Protein AF-A0A8T1ACA7-F1 (afdb_monomer)

Structure (mmCIF, N/CA/C/O backbone):
data_AF-A0A8T1ACA7-F1
#
_entry.id   AF-A0A8T1ACA7-F1
#
loop_
_atom_site.group_PDB
_atom_site.id
_atom_site.type_symbol
_atom_site.label_atom_id
_atom_site.label_alt_id
_atom_site.label_comp_id
_atom_site.label_asym_id
_atom_site.label_entity_id
_atom_site.label_seq_id
_atom_site.pdbx_PDB_ins_code
_atom_site.Cartn_x
_atom_site.Cartn_y
_atom_site.Cartn_z
_atom_site.occupancy
_atom_site.B_iso_or_equiv
_atom_site.auth_seq_id
_atom_site.auth_comp_id
_atom_site.auth_asym_id
_atom_site.auth_atom_id
_atom_site.pdbx_PDB_model_num
ATOM 1 N N . MET A 1 1 ? -5.807 -23.896 15.243 1.00 45.31 1 MET A N 1
ATOM 2 C CA . MET A 1 1 ? -4.951 -22.813 14.718 1.00 45.31 1 MET A CA 1
ATOM 3 C C . MET A 1 1 ? -5.119 -21.635 15.664 1.00 45.31 1 MET A C 1
ATOM 5 O O . MET A 1 1 ? -6.242 -21.187 15.826 1.00 45.31 1 MET A O 1
ATOM 9 N N . ILE A 1 2 ? -4.077 -21.247 16.403 1.00 46.69 2 ILE A N 1
ATOM 10 C CA . ILE A 1 2 ? -4.166 -20.126 17.352 1.00 46.69 2 ILE A CA 1
ATOM 11 C C . ILE A 1 2 ? -4.049 -18.848 16.526 1.00 46.69 2 ILE A C 1
ATOM 13 O O . ILE A 1 2 ? -3.007 -18.618 15.915 1.00 46.69 2 ILE A O 1
ATOM 17 N N . GLU A 1 3 ? -5.115 -18.053 16.461 1.00 53.78 3 GLU A N 1
ATOM 18 C CA . GLU A 1 3 ? -5.045 -16.727 15.852 1.00 53.78 3 GLU A CA 1
ATOM 19 C C . GLU A 1 3 ? -4.154 -15.846 16.731 1.00 53.78 3 GLU A C 1
ATOM 21 O O . GLU A 1 3 ? -4.506 -15.520 17.864 1.00 53.78 3 GLU A O 1
ATOM 26 N N . ARG A 1 4 ? -2.960 -15.507 16.238 1.00 57.62 4 ARG A N 1
ATOM 27 C CA . ARG A 1 4 ? -2.104 -14.517 16.889 1.00 57.62 4 ARG A CA 1
ATOM 28 C C . ARG A 1 4 ? -2.680 -13.141 16.574 1.00 57.62 4 ARG A C 1
ATOM 30 O O . ARG A 1 4 ? -2.789 -12.770 15.411 1.00 57.62 4 ARG A O 1
ATOM 37 N N . ASN A 1 5 ? -3.098 -12.419 17.610 1.00 66.69 5 ASN A N 1
ATOM 38 C CA . ASN A 1 5 ? -3.483 -11.020 17.486 1.00 66.69 5 ASN A CA 1
ATOM 39 C C . ASN A 1 5 ? -2.199 -10.183 17.498 1.00 66.69 5 ASN A C 1
ATOM 41 O O . ASN A 1 5 ? -1.594 -9.996 18.552 1.00 66.69 5 ASN A O 1
ATOM 45 N N . GLU A 1 6 ? -1.762 -9.743 16.320 1.00 78.31 6 GLU A N 1
ATOM 46 C CA . GLU A 1 6 ? -0.536 -8.951 16.149 1.00 78.31 6 GLU A CA 1
ATOM 47 C C . GLU A 1 6 ? -0.809 -7.438 16.154 1.00 78.31 6 GLU A C 1
ATOM 49 O O . GLU A 1 6 ? 0.085 -6.635 15.888 1.00 78.31 6 GLU A O 1
ATOM 54 N N . GLY A 1 7 ? -2.038 -7.038 16.491 1.00 83.94 7 GLY A N 1
ATOM 55 C CA . GLY A 1 7 ? -2.462 -5.648 16.593 1.00 83.94 7 GLY A CA 1
ATOM 56 C C . GLY A 1 7 ? -3.649 -5.317 15.695 1.00 83.94 7 GLY A C 1
ATOM 57 O O . GLY A 1 7 ? -4.327 -6.185 15.143 1.00 83.94 7 GLY A O 1
ATOM 58 N N . GLU A 1 8 ? -3.910 -4.021 15.559 1.00 86.44 8 GLU A N 1
ATOM 59 C CA . GLU A 1 8 ? -5.072 -3.489 14.855 1.00 86.44 8 GLU A CA 1
ATOM 60 C C . GLU A 1 8 ? -4.649 -2.333 13.941 1.00 86.44 8 GLU A C 1
ATOM 62 O O . GLU A 1 8 ? -3.801 -1.513 14.300 1.00 86.44 8 GLU A O 1
ATOM 67 N N . LEU A 1 9 ? -5.236 -2.272 12.749 1.00 83.94 9 LEU A N 1
ATOM 68 C CA . LEU A 1 9 ? -4.972 -1.260 11.737 1.00 83.94 9 LEU A CA 1
ATOM 69 C C . LEU A 1 9 ? -6.197 -0.367 11.562 1.00 83.94 9 LEU A C 1
ATOM 71 O O . LEU A 1 9 ? -7.273 -0.859 11.232 1.00 83.94 9 LEU A O 1
ATOM 75 N N . SER A 1 10 ? -6.020 0.942 11.734 1.00 83.56 10 SER A N 1
ATOM 76 C CA . SER A 1 10 ? -7.053 1.935 11.428 1.00 83.56 10 SER A CA 1
ATOM 77 C C . SER A 1 10 ? -6.933 2.390 9.976 1.00 83.56 10 SER A C 1
ATOM 79 O O . SER A 1 10 ? -5.858 2.808 9.536 1.00 83.56 10 SER A O 1
ATOM 81 N N . VAL A 1 11 ? -8.036 2.342 9.236 1.00 78.69 11 VAL A N 1
ATOM 82 C CA . VAL A 1 11 ? -8.118 2.820 7.850 1.00 78.69 11 VAL A CA 1
ATOM 83 C C . VAL A 1 11 ? -8.753 4.214 7.776 1.00 78.69 11 VAL A C 1
ATOM 85 O O . VAL A 1 11 ? -9.275 4.740 8.756 1.00 78.69 11 VAL A O 1
ATOM 88 N N . ALA A 1 12 ? -8.671 4.853 6.607 1.00 72.75 12 ALA A N 1
ATOM 89 C CA . ALA A 1 12 ? -9.030 6.264 6.433 1.00 72.75 12 ALA A CA 1
ATOM 90 C C . ALA A 1 12 ? -10.519 6.592 6.670 1.00 72.75 12 ALA A C 1
ATOM 92 O O . ALA A 1 12 ? -10.850 7.753 6.899 1.00 72.75 12 ALA A O 1
ATOM 93 N N . ASP A 1 13 ? -11.416 5.606 6.606 1.00 74.31 13 ASP A N 1
ATOM 94 C CA . ASP A 1 13 ? -12.838 5.774 6.940 1.00 74.31 13 ASP A CA 1
ATOM 95 C C . ASP A 1 13 ? -13.130 5.601 8.445 1.00 74.31 13 ASP A C 1
ATOM 97 O O . ASP A 1 13 ? -14.286 5.682 8.856 1.00 74.31 13 ASP A O 1
ATOM 101 N N . GLY A 1 14 ? -12.090 5.396 9.260 1.00 77.88 14 GLY A N 1
ATOM 102 C CA . GLY A 1 14 ? -12.181 5.187 10.702 1.00 77.88 14 GLY A CA 1
ATOM 103 C C . GLY A 1 14 ? -12.436 3.737 11.108 1.00 77.88 14 GLY A C 1
ATOM 104 O O . GLY A 1 14 ? -12.357 3.434 12.300 1.00 77.88 14 GLY A O 1
ATOM 105 N N . ASN A 1 15 ? -12.698 2.835 10.155 1.00 82.25 15 ASN A N 1
ATOM 106 C CA . ASN A 1 15 ? -12.833 1.416 10.455 1.00 82.25 15 ASN A CA 1
ATOM 107 C C . ASN A 1 15 ? -11.498 0.834 10.913 1.00 82.25 15 ASN A C 1
ATOM 109 O O . ASN A 1 15 ? -10.413 1.320 10.576 1.00 82.25 15 ASN A O 1
ATOM 113 N N . LYS A 1 16 ? -11.595 -0.248 11.679 1.00 85.06 16 LYS A N 1
ATOM 114 C CA . LYS A 1 16 ? -10.441 -0.971 12.180 1.00 85.06 16 LYS A CA 1
ATOM 115 C C . LYS A 1 16 ? -10.452 -2.415 11.710 1.00 85.06 16 LYS A C 1
ATOM 117 O O . LYS A 1 16 ? -11.515 -3.017 11.574 1.00 85.06 16 LYS A O 1
ATOM 122 N N . ALA A 1 17 ? -9.268 -2.960 11.465 1.00 86.00 17 ALA A N 1
ATOM 123 C CA . ALA A 1 17 ? -9.090 -4.336 11.033 1.00 86.00 17 ALA A CA 1
ATOM 124 C C . ALA A 1 17 ? -7.982 -5.022 11.839 1.00 86.00 17 ALA A C 1
ATOM 126 O O . ALA A 1 17 ? -6.933 -4.433 12.102 1.00 86.00 17 ALA A O 1
ATOM 127 N N . ALA A 1 18 ? -8.213 -6.276 12.226 1.00 88.44 18 ALA A N 1
ATOM 128 C CA . ALA A 1 18 ? -7.241 -7.063 12.974 1.00 88.44 18 ALA A CA 1
ATOM 129 C C . ALA A 1 18 ? -6.079 -7.508 12.076 1.00 88.44 18 ALA A C 1
ATOM 131 O O . ALA A 1 18 ? -6.294 -7.993 10.963 1.00 88.44 18 ALA A O 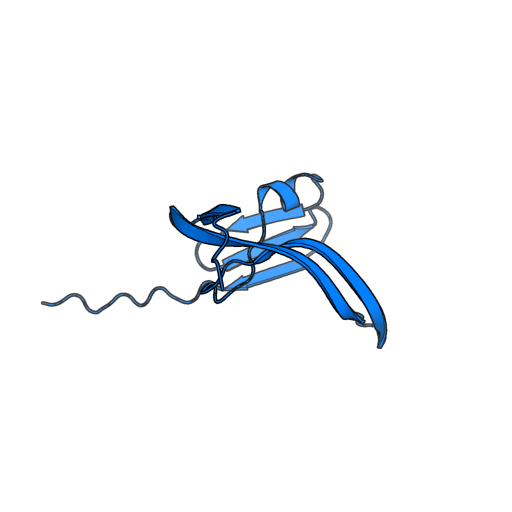1
ATOM 132 N N . ILE A 1 19 ? -4.856 -7.405 12.588 1.00 89.19 19 ILE A N 1
ATOM 133 C CA . ILE A 1 19 ? -3.656 -7.950 11.953 1.00 89.19 19 ILE A CA 1
ATOM 134 C C . ILE A 1 19 ? -3.449 -9.365 12.497 1.00 89.19 19 ILE A C 1
ATOM 136 O O . ILE A 1 19 ? -3.346 -9.564 13.710 1.00 89.19 19 ILE A O 1
ATOM 140 N N . LYS A 1 20 ? -3.396 -10.353 11.599 1.00 87.88 20 LYS A N 1
ATOM 141 C CA . LYS A 1 20 ? -3.233 -11.773 11.960 1.00 87.88 20 LYS A CA 1
ATOM 142 C C . LYS A 1 20 ? -1.832 -12.331 11.697 1.00 87.88 20 LYS A C 1
ATOM 144 O O . LYS A 1 20 ? -1.591 -13.499 11.991 1.00 87.88 20 LYS A O 1
ATOM 149 N N . GLY A 1 21 ? -0.936 -11.540 11.111 1.00 87.19 21 GLY A N 1
ATOM 150 C CA . GLY A 1 21 ? 0.430 -11.965 10.816 1.00 87.19 21 GLY A CA 1
ATOM 151 C C . GLY A 1 21 ? 1.263 -10.894 10.118 1.00 87.19 21 GLY A C 1
ATOM 152 O O . GLY A 1 21 ? 0.716 -10.028 9.430 1.00 87.19 21 GLY A O 1
ATOM 153 N N . VAL A 1 22 ? 2.586 -11.016 10.223 1.00 89.31 22 VAL A N 1
ATOM 154 C CA . VAL A 1 22 ? 3.570 -10.296 9.406 1.00 89.31 22 VAL A CA 1
ATOM 155 C C . VAL A 1 22 ? 4.410 -11.292 8.607 1.00 89.31 22 VAL A C 1
ATOM 157 O O . VAL A 1 22 ? 4.878 -12.296 9.142 1.00 89.31 22 VAL A O 1
ATOM 160 N N . GLY A 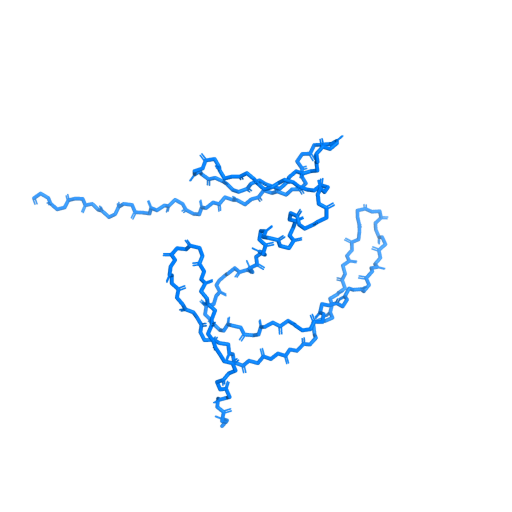1 23 ? 4.623 -11.014 7.321 1.00 89.81 23 GLY A N 1
ATOM 161 C CA . GLY A 1 23 ? 5.395 -11.881 6.432 1.00 89.81 23 GLY A CA 1
ATOM 162 C C . GLY A 1 23 ? 6.183 -11.136 5.360 1.00 89.81 23 GLY A C 1
ATOM 163 O O . GLY A 1 23 ? 6.249 -9.906 5.335 1.00 89.81 23 GLY A O 1
ATOM 164 N N . THR A 1 24 ? 6.799 -11.904 4.465 1.00 89.81 24 THR A N 1
ATOM 165 C CA . THR A 1 24 ? 7.395 -11.392 3.227 1.00 89.81 24 THR A CA 1
ATOM 166 C C . THR A 1 24 ? 6.601 -11.944 2.056 1.00 89.81 24 THR A C 1
ATOM 168 O O . THR A 1 24 ? 6.385 -13.151 1.980 1.00 89.81 24 THR A O 1
ATOM 171 N N . ILE A 1 25 ? 6.156 -11.058 1.171 1.00 88.94 25 ILE A N 1
ATOM 172 C CA . ILE A 1 25 ? 5.506 -11.424 -0.087 1.00 88.94 25 ILE A CA 1
ATOM 173 C C . ILE A 1 25 ? 6.575 -11.385 -1.174 1.00 88.94 25 ILE A C 1
ATOM 175 O O . ILE A 1 25 ? 7.300 -10.397 -1.282 1.00 88.94 25 ILE A O 1
ATOM 179 N N . VAL A 1 26 ? 6.664 -12.448 -1.964 1.00 90.88 26 VAL A N 1
ATOM 180 C CA . VAL A 1 26 ? 7.527 -12.523 -3.143 1.00 90.88 26 VAL A CA 1
ATOM 181 C C . VAL A 1 26 ? 6.613 -12.609 -4.355 1.00 90.88 26 VAL A C 1
ATOM 183 O O . VAL A 1 26 ? 5.824 -13.544 -4.460 1.00 90.88 26 VAL A O 1
ATOM 186 N N . GLU A 1 27 ? 6.688 -11.615 -5.231 1.00 91.38 27 GLU A N 1
ATOM 187 C CA . GLU A 1 27 ? 5.853 -11.513 -6.429 1.00 91.38 27 GLU A CA 1
ATOM 188 C C . GLU A 1 27 ? 6.726 -11.360 -7.666 1.00 91.38 27 GLU A C 1
ATOM 190 O O . GLU A 1 27 ? 7.698 -10.600 -7.675 1.00 91.38 27 GLU A O 1
ATOM 195 N N . ARG A 1 28 ? 6.358 -12.057 -8.739 1.00 93.88 28 ARG A N 1
ATOM 196 C CA . ARG A 1 28 ? 7.041 -11.956 -10.028 1.00 93.88 28 ARG A CA 1
ATOM 197 C C . ARG A 1 28 ? 6.221 -11.062 -10.944 1.00 93.88 28 ARG A C 1
ATOM 199 O O . ARG A 1 28 ? 5.119 -11.426 -11.342 1.00 93.88 28 ARG A O 1
ATOM 206 N N . VAL A 1 29 ? 6.754 -9.892 -11.279 1.00 91.31 29 VAL A N 1
ATOM 20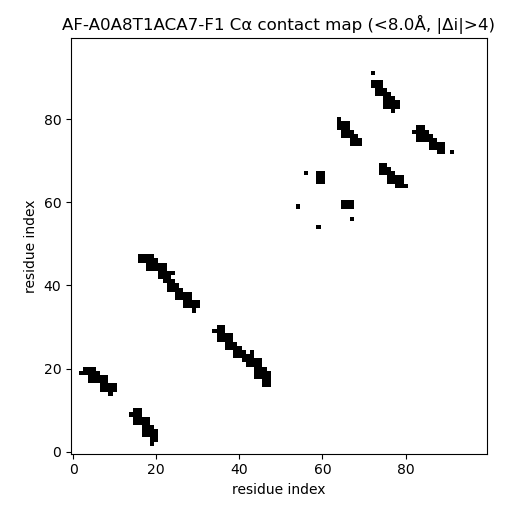7 C CA . VAL A 1 29 ? 6.075 -8.928 -12.150 1.00 91.31 29 VAL A CA 1
ATOM 208 C C . VAL A 1 29 ? 6.698 -8.911 -13.537 1.00 91.31 29 VAL A C 1
ATOM 210 O O . VAL A 1 29 ? 7.918 -8.957 -13.678 1.00 91.31 29 VAL A O 1
ATOM 213 N N . VAL A 1 30 ? 5.852 -8.794 -14.557 1.00 91.81 30 VAL A N 1
ATOM 214 C CA . VAL A 1 30 ? 6.279 -8.530 -15.934 1.00 91.81 30 VAL A CA 1
ATOM 215 C C . VAL A 1 30 ? 6.270 -7.019 -16.149 1.00 91.81 30 VAL A C 1
ATOM 217 O O . VAL A 1 30 ? 5.263 -6.347 -15.913 1.00 91.81 30 VAL A O 1
ATOM 220 N N . LEU A 1 31 ? 7.404 -6.470 -16.559 1.00 90.94 31 LEU A N 1
ATOM 221 C CA . LEU A 1 31 ? 7.574 -5.057 -16.860 1.00 90.94 31 LEU A CA 1
ATOM 222 C C . LEU A 1 31 ? 7.031 -4.729 -18.264 1.00 90.94 31 LEU A C 1
ATOM 224 O O . LEU A 1 31 ? 6.918 -5.617 -19.107 1.00 90.94 31 LEU A O 1
ATOM 228 N N . PRO A 1 32 ? 6.728 -3.452 -18.570 1.00 87.00 32 PRO A N 1
ATOM 229 C CA . PRO A 1 32 ? 6.209 -3.060 -19.887 1.00 87.00 32 PRO A CA 1
ATOM 230 C C . PRO A 1 32 ? 7.123 -3.404 -21.071 1.00 87.00 32 PRO A C 1
ATOM 232 O O . PRO A 1 32 ? 6.657 -3.479 -22.202 1.00 87.00 32 PRO A O 1
ATOM 235 N N . ASN A 1 33 ? 8.420 -3.595 -20.822 1.00 91.44 33 ASN A N 1
ATOM 236 C CA . ASN A 1 33 ? 9.395 -4.032 -21.821 1.00 91.44 33 ASN A CA 1
ATOM 237 C C . ASN A 1 33 ? 9.446 -5.564 -21.999 1.00 91.44 33 ASN A C 1
ATOM 239 O O . ASN A 1 33 ? 10.231 -6.040 -22.811 1.00 91.44 33 ASN A O 1
ATOM 243 N N . GLY A 1 34 ? 8.622 -6.320 -21.268 1.00 92.88 34 GLY A N 1
ATOM 244 C CA . GLY A 1 34 ? 8.568 -7.782 -21.294 1.00 92.88 34 GLY A CA 1
ATOM 245 C C . GLY A 1 34 ? 9.500 -8.472 -20.296 1.00 92.88 34 GLY A C 1
ATOM 246 O O . GLY A 1 34 ? 9.386 -9.682 -20.123 1.00 92.88 34 GLY A O 1
ATOM 247 N N . ASP A 1 35 ? 10.378 -7.732 -19.613 1.00 95.06 35 ASP A N 1
ATOM 248 C CA . ASP A 1 35 ? 11.289 -8.313 -18.627 1.00 95.06 35 ASP A CA 1
ATOM 249 C C . ASP A 1 35 ? 10.531 -8.766 -17.379 1.00 95.06 35 ASP A C 1
ATOM 251 O O . ASP A 1 35 ? 9.631 -8.082 -16.890 1.00 95.06 35 ASP A O 1
ATOM 255 N N . GLU A 1 36 ? 10.948 -9.887 -16.799 1.00 96.12 36 GLU A N 1
ATOM 256 C CA . GLU A 1 36 ? 10.428 -10.346 -15.516 1.00 96.12 36 GLU A CA 1
ATOM 257 C C . GLU A 1 36 ? 11.324 -9.877 -14.373 1.00 96.12 36 GLU A C 1
ATOM 259 O O . GLU A 1 36 ? 12.550 -10.002 -14.415 1.00 96.12 36 GLU A O 1
ATOM 264 N N . ARG A 1 37 ? 10.700 -9.374 -13.310 1.00 95.12 37 ARG A N 1
ATOM 265 C CA . ARG A 1 37 ? 11.388 -8.961 -12.094 1.00 95.12 37 ARG A CA 1
ATOM 266 C C . ARG A 1 37 ? 10.718 -9.564 -10.873 1.00 95.12 37 ARG A C 1
ATOM 268 O O . ARG A 1 37 ? 9.510 -9.447 -10.698 1.00 95.12 37 ARG A O 1
ATOM 275 N N . GLU A 1 38 ? 11.525 -10.143 -9.997 1.00 94.69 38 GLU A N 1
ATOM 276 C CA . GLU A 1 38 ? 11.075 -10.525 -8.664 1.00 94.69 38 GLU A CA 1
ATOM 277 C C . GLU A 1 38 ? 11.067 -9.300 -7.741 1.00 94.69 38 GLU A C 1
ATOM 279 O O . GLU A 1 38 ? 12.021 -8.510 -7.702 1.00 94.69 38 GLU A O 1
ATOM 284 N N . ILE A 1 39 ? 9.958 -9.111 -7.035 1.00 92.94 39 ILE A N 1
ATOM 285 C CA . ILE A 1 39 ? 9.759 -8.054 -6.053 1.00 92.94 39 ILE A CA 1
ATOM 286 C C . ILE A 1 39 ? 9.476 -8.708 -4.709 1.00 92.94 39 ILE A C 1
ATOM 288 O O . ILE A 1 39 ? 8.503 -9.440 -4.547 1.00 92.94 39 ILE A O 1
ATOM 292 N N . GLU A 1 40 ? 10.304 -8.372 -3.725 1.00 92.12 40 GLU A N 1
ATOM 293 C CA . GLU A 1 40 ? 10.064 -8.720 -2.332 1.00 92.12 40 GLU A CA 1
ATOM 294 C C . GLU A 1 40 ? 9.413 -7.545 -1.596 1.00 92.12 40 GLU A C 1
ATOM 296 O O . GLU A 1 40 ? 9.970 -6.444 -1.520 1.00 92.12 40 GLU A O 1
ATOM 301 N N . ILE A 1 41 ? 8.257 -7.791 -0.988 1.00 86.38 41 ILE A N 1
ATOM 302 C CA . ILE A 1 41 ? 7.603 -6.875 -0.055 1.00 86.38 41 ILE A CA 1
ATOM 303 C C . ILE A 1 41 ? 7.779 -7.454 1.347 1.00 86.38 41 ILE A C 1
ATOM 305 O O . ILE A 1 41 ? 7.066 -8.366 1.764 1.00 86.38 41 ILE A O 1
ATOM 309 N N . LYS A 1 42 ? 8.765 -6.926 2.074 1.00 86.38 42 LYS A N 1
ATOM 310 C CA . LYS A 1 42 ? 9.076 -7.335 3.452 1.00 86.38 42 LYS A CA 1
ATOM 311 C C . LYS A 1 42 ? 8.153 -6.647 4.449 1.00 86.38 42 LYS A C 1
ATOM 313 O O . LYS A 1 42 ? 7.736 -5.512 4.227 1.00 86.38 42 LYS A O 1
ATOM 318 N N . ASN A 1 43 ? 7.912 -7.311 5.578 1.00 86.75 43 ASN A N 1
ATOM 319 C CA . ASN A 1 43 ? 7.050 -6.826 6.660 1.00 86.75 43 ASN A CA 1
ATOM 320 C C . ASN A 1 43 ? 5.611 -6.518 6.197 1.00 86.75 43 ASN A C 1
ATOM 322 O O . ASN A 1 43 ? 5.000 -5.543 6.633 1.00 86.75 43 ASN A O 1
ATOM 326 N N . ALA A 1 44 ? 5.079 -7.335 5.288 1.00 85.50 44 ALA A N 1
ATOM 327 C CA . ALA A 1 44 ? 3.703 -7.235 4.824 1.00 85.50 44 ALA A CA 1
ATOM 328 C C . ALA A 1 44 ? 2.736 -7.730 5.909 1.00 85.50 44 ALA A C 1
ATOM 330 O O . ALA A 1 44 ? 2.941 -8.801 6.480 1.00 85.50 44 ALA A O 1
ATOM 331 N N . LEU A 1 45 ? 1.680 -6.958 6.176 1.00 87.12 45 LEU A N 1
ATOM 332 C CA . LEU A 1 45 ? 0.657 -7.295 7.167 1.00 87.12 45 LEU A CA 1
ATOM 333 C C . LEU A 1 45 ? -0.436 -8.162 6.535 1.00 87.12 45 LEU A C 1
ATOM 335 O O . LEU A 1 45 ? -1.046 -7.764 5.541 1.00 87.12 45 LEU A O 1
ATOM 339 N N . TYR A 1 46 ? -0.737 -9.308 7.142 1.00 85.69 46 TYR A N 1
ATOM 340 C CA . TYR A 1 46 ? -1.910 -10.102 6.798 1.00 85.69 46 TYR A CA 1
ATOM 341 C C . TYR A 1 46 ? -3.134 -9.583 7.557 1.00 85.69 46 TYR A C 1
ATOM 343 O O . TYR A 1 46 ? -3.271 -9.780 8.768 1.00 85.69 46 TYR A O 1
ATOM 351 N N . VAL A 1 47 ? -4.026 -8.918 6.824 1.00 86.31 47 VAL A N 1
ATO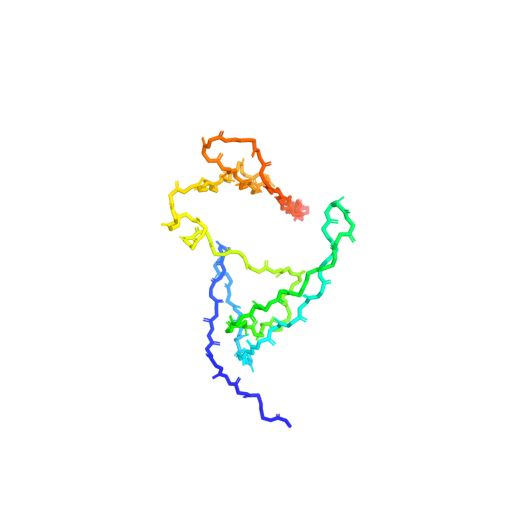M 352 C CA . VAL A 1 47 ? -5.272 -8.343 7.343 1.00 86.31 47 VAL A CA 1
ATOM 353 C C . VAL A 1 47 ? -6.451 -9.018 6.630 1.00 86.31 47 VAL A C 1
ATOM 355 O O . VAL A 1 47 ? -6.776 -8.649 5.498 1.00 86.31 47 VAL A O 1
ATOM 358 N N . PRO A 1 48 ? -7.079 -10.046 7.230 1.00 80.06 48 PRO A N 1
ATOM 359 C CA . PRO A 1 48 ? -8.190 -10.754 6.601 1.00 80.06 48 PRO A CA 1
ATOM 360 C C . PRO A 1 48 ? -9.397 -9.831 6.397 1.00 80.06 48 PRO A C 1
ATOM 362 O O . PRO A 1 48 ? -9.594 -8.867 7.134 1.00 80.06 48 PRO A O 1
ATOM 365 N N . ASN A 1 49 ? -10.246 -10.172 5.425 1.00 77.62 49 ASN A N 1
ATOM 366 C CA . ASN A 1 49 ? -11.474 -9.442 5.078 1.00 77.62 49 ASN A CA 1
ATOM 367 C C . ASN A 1 49 ? -11.263 -8.029 4.503 1.00 77.62 49 ASN A C 1
ATOM 369 O O . ASN A 1 49 ? -12.228 -7.283 4.347 1.00 77.62 49 ASN A O 1
ATOM 373 N N . MET A 1 50 ? -10.033 -7.667 4.128 1.00 77.88 50 MET A N 1
ATOM 374 C CA . MET A 1 50 ? -9.795 -6.515 3.261 1.00 77.88 50 MET A CA 1
ATOM 375 C C . MET A 1 50 ? -9.906 -6.920 1.792 1.00 77.88 50 MET A C 1
ATOM 377 O O . MET A 1 50 ? -9.183 -7.792 1.321 1.00 77.88 50 MET A O 1
ATOM 381 N N . SER A 1 51 ? -10.802 -6.262 1.055 1.00 72.50 51 SER A N 1
ATOM 382 C CA . SER A 1 51 ? -11.008 -6.495 -0.383 1.00 72.50 51 SER A CA 1
ATOM 383 C C . SER A 1 51 ? -10.035 -5.725 -1.283 1.00 72.50 51 SER A C 1
ATOM 385 O O . SER A 1 51 ? -10.026 -5.928 -2.495 1.00 72.50 51 SER A O 1
ATOM 387 N N . LYS A 1 52 ? -9.232 -4.825 -0.707 1.00 71.88 52 LYS A N 1
ATOM 388 C CA . LYS A 1 52 ? -8.230 -4.018 -1.407 1.00 71.88 52 LYS A CA 1
ATOM 389 C C . LYS A 1 52 ? -6.950 -3.920 -0.578 1.00 71.88 52 LYS A C 1
ATOM 391 O O . LYS A 1 52 ? -6.997 -3.943 0.650 1.00 71.88 52 LYS A O 1
ATOM 396 N N . ASN A 1 53 ? -5.826 -3.732 -1.265 1.00 73.94 53 ASN A N 1
ATOM 397 C CA . ASN A 1 53 ? -4.543 -3.426 -0.638 1.00 73.94 53 ASN A CA 1
ATOM 398 C C . ASN A 1 53 ? -4.544 -2.015 -0.034 1.00 73.94 53 ASN A C 1
ATOM 400 O O . ASN A 1 53 ? -5.193 -1.104 -0.550 1.00 73.94 53 ASN A O 1
ATOM 404 N N . LEU A 1 54 ? -3.770 -1.824 1.034 1.00 74.69 54 LEU A N 1
ATOM 405 C CA . LEU A 1 54 ? -3.600 -0.524 1.676 1.00 74.69 54 LEU A CA 1
ATOM 406 C C . LEU A 1 54 ? -2.338 0.179 1.197 1.00 74.69 54 LEU A C 1
ATOM 408 O O . LEU A 1 54 ? -1.247 -0.388 1.199 1.00 74.69 54 LEU A O 1
ATOM 412 N N . LEU A 1 55 ? -2.491 1.454 0.851 1.00 77.00 55 LEU A N 1
ATOM 413 C CA . LEU A 1 55 ? -1.390 2.348 0.522 1.00 77.00 55 LEU A CA 1
ATOM 414 C C . LEU A 1 55 ? -1.243 3.399 1.623 1.00 77.00 55 LEU A C 1
ATOM 416 O O . LEU A 1 55 ? -2.186 4.121 1.946 1.00 77.00 55 LEU A O 1
ATOM 420 N N . SER A 1 56 ? -0.045 3.507 2.199 1.00 79.44 56 SER A N 1
ATOM 421 C CA . SER A 1 56 ? 0.242 4.511 3.226 1.00 79.44 56 SER A CA 1
ATOM 422 C C . SER A 1 56 ? 0.608 5.852 2.588 1.00 79.44 56 SER A C 1
ATOM 424 O O . SER A 1 56 ? 1.725 6.042 2.105 1.00 79.44 56 SER A O 1
ATOM 426 N N . VAL A 1 57 ? -0.322 6.811 2.623 1.00 82.44 57 VAL A N 1
ATOM 427 C CA . VAL A 1 57 ? -0.105 8.178 2.110 1.00 82.44 57 VAL A CA 1
ATOM 428 C C . VAL A 1 57 ? 1.107 8.869 2.749 1.00 82.44 57 VAL A C 1
ATOM 430 O O . VAL A 1 57 ? 1.915 9.426 2.002 1.00 82.44 57 VAL A O 1
ATOM 433 N N . PRO A 1 58 ? 1.324 8.807 4.082 1.00 80.50 58 PRO A N 1
ATOM 434 C CA . PRO A 1 58 ? 2.533 9.371 4.679 1.00 80.50 58 PRO A CA 1
ATOM 435 C C . PRO A 1 58 ? 3.823 8.760 4.121 1.00 80.50 58 PRO A C 1
ATOM 437 O O . PRO A 1 58 ? 4.779 9.491 3.881 1.00 80.50 58 PRO A O 1
ATOM 440 N N . GLN A 1 59 ? 3.855 7.445 3.865 1.00 83.50 59 GLN A N 1
ATOM 441 C CA . GLN A 1 59 ? 5.037 6.791 3.289 1.00 83.50 59 GLN A CA 1
ATOM 442 C C . GLN A 1 59 ? 5.269 7.210 1.834 1.00 83.50 59 GLN A C 1
ATOM 444 O O . GLN A 1 59 ? 6.409 7.481 1.459 1.00 83.50 59 GLN A O 1
ATOM 449 N N . ILE A 1 60 ? 4.205 7.340 1.032 1.00 84.44 60 ILE A N 1
ATOM 450 C CA . ILE A 1 60 ? 4.292 7.850 -0.348 1.00 84.44 60 ILE A CA 1
ATOM 451 C C . ILE A 1 60 ? 4.871 9.273 -0.352 1.00 84.44 60 ILE A C 1
ATOM 453 O O . ILE A 1 60 ? 5.825 9.573 -1.079 1.00 84.44 60 ILE A O 1
ATOM 457 N N . ASN A 1 61 ? 4.345 10.135 0.519 1.00 82.19 61 ASN A N 1
ATOM 458 C CA . ASN A 1 61 ? 4.756 11.532 0.618 1.00 82.19 61 ASN A CA 1
ATOM 459 C C . ASN A 1 61 ? 6.148 11.714 1.251 1.00 82.19 61 ASN A C 1
ATOM 461 O O . ASN A 1 61 ? 6.771 12.754 1.035 1.00 82.19 61 ASN A O 1
ATOM 465 N N . LYS A 1 62 ? 6.672 10.720 1.985 1.00 86.00 62 LYS A N 1
ATOM 466 C CA . LYS A 1 62 ? 7.934 10.806 2.747 1.00 86.00 62 LYS A CA 1
ATOM 467 C C . LYS A 1 62 ? 9.137 11.219 1.899 1.00 86.00 62 LYS A C 1
ATOM 469 O O . LYS A 1 62 ? 10.004 11.940 2.375 1.00 86.00 62 LYS A O 1
ATOM 474 N N . SER A 1 63 ? 9.195 10.770 0.645 1.00 86.50 63 SER A N 1
ATOM 475 C CA . SER A 1 63 ? 10.299 11.106 -0.267 1.00 86.50 63 SER A CA 1
ATOM 476 C C . SER A 1 63 ? 10.232 12.536 -0.816 1.00 86.50 63 SER A C 1
ATOM 478 O O . SER A 1 63 ? 11.186 12.994 -1.439 1.00 86.50 63 SER A O 1
ATOM 480 N N . GLY A 1 64 ? 9.087 13.211 -0.678 1.00 85.38 64 GLY A N 1
ATOM 481 C CA . GLY A 1 64 ? 8.809 14.510 -1.287 1.00 85.38 64 GLY A CA 1
ATOM 482 C C . GLY A 1 64 ? 8.613 14.486 -2.809 1.00 85.38 64 GLY A C 1
ATOM 483 O O . GLY A 1 64 ? 8.197 15.508 -3.354 1.00 85.38 64 GLY A O 1
ATOM 484 N N . LYS A 1 65 ? 8.868 13.353 -3.482 1.00 87.31 65 LYS A N 1
ATOM 485 C CA . LYS A 1 65 ? 8.801 13.190 -4.949 1.00 87.31 65 LYS A CA 1
ATOM 486 C C . LYS A 1 65 ? 7.392 12.939 -5.473 1.00 87.31 65 LYS A C 1
ATOM 488 O O . LYS A 1 65 ? 7.097 13.256 -6.622 1.00 87.31 65 LYS A O 1
ATOM 493 N N . PHE A 1 66 ? 6.540 12.362 -4.636 1.00 88.06 66 PHE A N 1
ATOM 494 C CA . PHE A 1 66 ? 5.165 12.030 -4.973 1.00 88.06 66 PHE A CA 1
ATOM 495 C C . PHE A 1 66 ? 4.194 12.950 -4.234 1.00 88.06 66 PHE A C 1
ATOM 497 O O . PHE A 1 66 ? 4.509 13.481 -3.165 1.00 88.06 66 PHE A O 1
ATOM 504 N N . GLN A 1 67 ? 3.024 13.142 -4.830 1.00 87.75 67 GLN A N 1
ATOM 505 C CA . GLN A 1 67 ? 1.887 13.832 -4.248 1.00 87.75 67 GLN A CA 1
ATOM 506 C C . GLN A 1 67 ? 0.669 12.918 -4.349 1.00 87.75 67 GLN A C 1
ATOM 508 O O . GLN A 1 67 ? 0.373 12.386 -5.418 1.00 87.75 67 GLN A O 1
ATOM 513 N N . VAL A 1 68 ? -0.036 12.758 -3.232 1.00 87.12 68 VAL A N 1
ATOM 514 C CA . VAL A 1 68 ? -1.349 12.112 -3.203 1.00 87.12 68 VAL A CA 1
ATOM 515 C C . VAL A 1 68 ? -2.428 13.190 -3.160 1.00 87.12 68 VAL A C 1
ATOM 517 O O . VAL A 1 68 ? -2.380 14.068 -2.296 1.00 87.12 68 VAL A O 1
ATOM 520 N N . VAL A 1 69 ? -3.393 13.123 -4.076 1.00 86.62 69 VAL A N 1
ATOM 521 C CA . VAL A 1 69 ? -4.554 14.022 -4.141 1.00 86.62 69 VAL A CA 1
ATOM 522 C C . VAL A 1 69 ? -5.830 13.197 -4.018 1.00 86.62 69 VAL A C 1
ATOM 524 O O . VAL A 1 69 ? -5.988 12.183 -4.693 1.00 86.62 69 VAL A O 1
ATOM 527 N N . PHE A 1 70 ? -6.743 13.650 -3.161 1.00 85.12 70 PHE A N 1
ATOM 528 C CA . PHE A 1 70 ? -8.096 13.115 -3.050 1.00 85.12 70 PHE A CA 1
ATOM 529 C C . PHE A 1 70 ? -9.066 14.164 -3.596 1.00 85.12 70 PHE A C 1
ATOM 531 O O . PHE A 1 70 ? -9.212 15.219 -2.984 1.00 85.12 70 PHE A O 1
ATOM 538 N N . ASP A 1 71 ? -9.727 13.887 -4.719 1.00 83.56 71 ASP A N 1
ATOM 539 C CA . ASP A 1 71 ? -10.686 14.823 -5.343 1.00 83.56 71 ASP A CA 1
ATOM 540 C C . ASP A 1 71 ? -12.148 14.573 -4.922 1.00 83.56 71 ASP A C 1
ATOM 542 O O . ASP A 1 71 ? -13.077 15.205 -5.415 1.00 83.56 71 ASP A O 1
ATOM 546 N N . GLY A 1 72 ? -12.351 13.648 -3.979 1.00 76.56 72 GLY A N 1
ATOM 547 C CA . GLY A 1 72 ? -13.661 13.224 -3.482 1.00 76.56 72 GLY A CA 1
ATOM 548 C C . GLY A 1 72 ? -14.195 11.970 -4.175 1.00 76.56 72 GLY A C 1
ATOM 549 O O . GLY A 1 72 ? -14.801 11.129 -3.508 1.00 76.56 72 GLY A O 1
ATOM 550 N N . THR A 1 73 ? -13.895 11.783 -5.458 1.00 77.25 73 THR A N 1
ATOM 551 C CA . THR A 1 73 ? -14.305 10.613 -6.254 1.00 77.25 73 THR A CA 1
ATOM 552 C C . THR A 1 73 ? -13.188 9.587 -6.423 1.00 77.25 73 THR A C 1
ATOM 554 O O . THR A 1 73 ? -13.431 8.376 -6.432 1.00 77.25 73 THR A O 1
ATOM 557 N N . GLU A 1 74 ? -11.951 10.060 -6.487 1.00 79.62 74 GLU A N 1
ATOM 558 C CA . GLU A 1 74 ? -10.770 9.281 -6.818 1.00 79.62 74 GLU A CA 1
ATOM 559 C C . GLU A 1 74 ? -9.592 9.662 -5.911 1.00 79.62 74 GLU A C 1
ATOM 561 O O . GLU A 1 74 ? -9.542 10.736 -5.294 1.00 79.62 74 GLU A O 1
ATOM 566 N N . MET A 1 75 ? -8.646 8.732 -5.801 1.00 84.25 75 MET A N 1
ATOM 567 C CA . MET A 1 75 ? -7.313 8.990 -5.270 1.00 84.25 75 MET A CA 1
ATOM 568 C C . MET A 1 75 ? -6.318 8.968 -6.425 1.00 84.25 75 MET A C 1
ATOM 570 O O . MET A 1 75 ? -6.215 7.970 -7.138 1.00 84.25 75 ME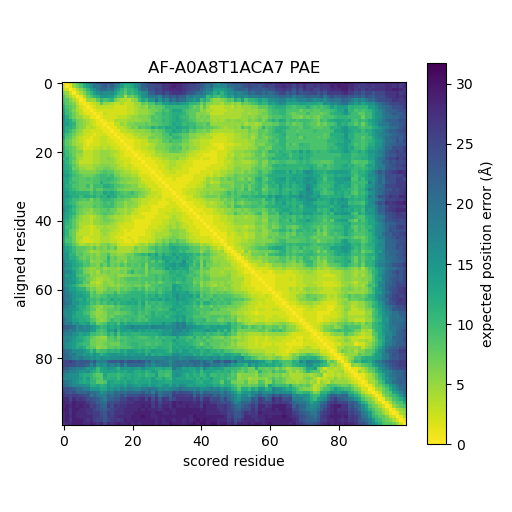T A O 1
ATOM 574 N N . HIS A 1 76 ? -5.539 10.038 -6.550 1.00 85.19 76 HIS A N 1
ATOM 575 C CA . HIS A 1 76 ? -4.479 10.179 -7.543 1.00 85.19 76 HIS A CA 1
ATOM 576 C C . HIS A 1 76 ? -3.124 10.200 -6.853 1.00 85.19 76 HIS A C 1
ATOM 578 O O . HIS A 1 76 ? -2.939 10.915 -5.867 1.00 85.19 76 HIS A O 1
ATOM 584 N N . VAL A 1 77 ? -2.160 9.460 -7.394 1.00 87.56 77 VAL A N 1
ATOM 585 C CA . VAL A 1 77 ? -0.746 9.585 -7.032 1.00 87.56 77 VAL A CA 1
ATOM 586 C C . VAL A 1 77 ? 0.010 10.079 -8.254 1.00 87.56 77 VAL A C 1
ATOM 588 O O . VAL A 1 77 ? 0.085 9.392 -9.275 1.00 87.56 77 V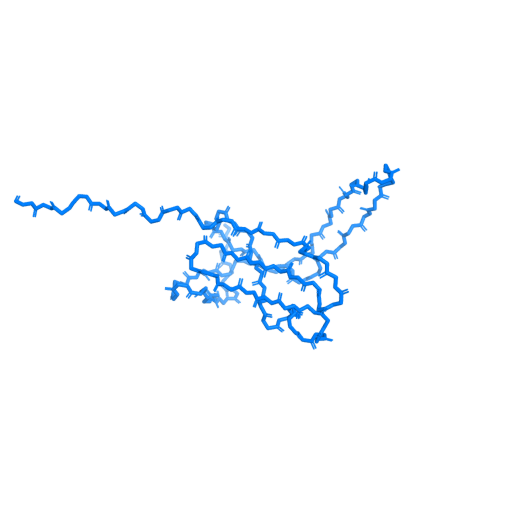AL A O 1
ATOM 591 N N . SER A 1 78 ? 0.586 11.270 -8.160 1.00 87.25 78 SER A N 1
ATOM 592 C CA . SER A 1 78 ? 1.430 11.859 -9.198 1.00 87.25 78 SER A CA 1
ATOM 593 C C . SER A 1 78 ? 2.851 12.039 -8.685 1.00 87.25 78 SER A C 1
ATOM 595 O O . SER A 1 78 ? 3.103 12.183 -7.486 1.00 87.25 78 SER A O 1
ATOM 597 N N . ARG A 1 79 ? 3.812 12.025 -9.602 1.00 87.31 79 ARG A N 1
ATOM 598 C CA . ARG A 1 79 ? 5.133 12.584 -9.328 1.00 87.31 79 ARG A CA 1
ATOM 599 C C . ARG A 1 79 ? 5.054 14.096 -9.501 1.00 87.31 79 ARG A C 1
ATOM 601 O O . ARG A 1 79 ? 4.415 14.570 -10.430 1.00 87.31 79 ARG A O 1
ATOM 608 N N . LYS A 1 80 ? 5.719 14.859 -8.635 1.00 79.00 80 LYS A N 1
ATOM 609 C CA . LYS A 1 80 ? 5.671 16.332 -8.692 1.00 79.00 80 LYS A CA 1
ATOM 610 C C . LYS A 1 80 ? 6.284 16.920 -9.969 1.00 79.00 80 LYS A C 1
ATOM 612 O O . LYS A 1 80 ? 5.986 18.057 -10.308 1.00 79.00 80 LYS A O 1
ATOM 617 N N . ASP A 1 81 ? 7.136 16.159 -10.649 1.00 80.31 81 ASP A N 1
ATOM 618 C CA . ASP A 1 81 ? 7.844 16.549 -11.872 1.00 80.31 81 ASP A CA 1
ATOM 619 C C . ASP A 1 81 ? 7.218 15.987 -13.162 1.00 80.31 81 ASP A C 1
ATOM 621 O O . ASP A 1 81 ? 7.731 16.232 -14.252 1.00 80.31 81 ASP A O 1
ATOM 625 N N . SER A 1 82 ? 6.147 15.194 -13.068 1.00 71.50 82 SER A N 1
ATOM 626 C CA . SER A 1 82 ? 5.633 14.432 -14.209 1.00 71.50 82 SER A CA 1
ATOM 627 C C . SER A 1 82 ? 4.138 14.116 -14.090 1.00 71.50 82 SER A C 1
ATOM 629 O O . SER A 1 82 ? 3.433 14.624 -13.220 1.00 71.50 82 SER A O 1
ATOM 631 N N . LYS A 1 83 ? 3.608 13.343 -15.046 1.00 71.75 83 LYS A N 1
ATOM 632 C CA . LYS A 1 83 ? 2.182 12.997 -15.113 1.00 71.75 83 LYS A CA 1
ATOM 633 C C . LYS A 1 83 ? 1.791 11.950 -14.058 1.00 71.75 83 LYS A C 1
ATOM 635 O O . LYS A 1 83 ? 2.639 11.315 -13.434 1.00 71.75 83 LYS A O 1
ATOM 640 N N . LEU A 1 84 ? 0.476 11.809 -13.873 1.00 73.12 84 LEU A N 1
ATOM 641 C CA . LEU A 1 84 ? -0.194 10.813 -13.033 1.00 73.12 84 LEU A CA 1
ATOM 642 C C . LEU A 1 84 ? 0.476 9.433 -13.132 1.00 73.12 84 LEU A C 1
ATOM 644 O O . LEU A 1 84 ? 0.693 8.925 -14.229 1.00 73.12 84 LEU A O 1
ATOM 648 N N . VAL A 1 85 ? 0.786 8.841 -11.979 1.00 77.62 85 VAL A N 1
ATOM 649 C CA . VAL A 1 85 ? 1.448 7.532 -11.877 1.00 77.62 85 VAL A CA 1
ATOM 650 C C . VAL A 1 85 ? 0.446 6.444 -11.505 1.00 77.62 85 VAL A C 1
ATOM 652 O O . VAL A 1 85 ? 0.608 5.298 -11.914 1.00 77.62 85 VAL A O 1
ATOM 655 N N . TRP A 1 86 ? -0.587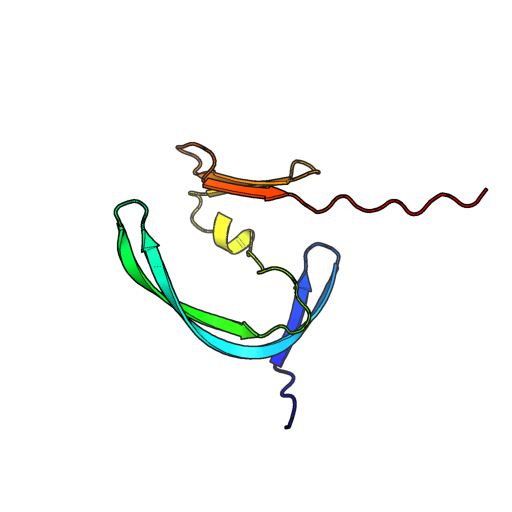 6.787 -10.734 1.00 79.00 86 TRP A N 1
ATOM 656 C CA . TRP A 1 86 ? -1.585 5.826 -10.281 1.00 79.00 86 TRP A CA 1
ATOM 657 C C . TRP A 1 86 ? -2.915 6.504 -9.935 1.00 79.00 86 TRP A C 1
ATOM 659 O O . TRP A 1 86 ? -2.922 7.633 -9.441 1.00 79.00 86 TRP A O 1
ATOM 669 N N . GLN A 1 87 ? -4.022 5.795 -10.158 1.00 77.00 87 GLN A N 1
ATOM 670 C CA . GLN A 1 87 ? -5.391 6.255 -9.922 1.00 77.00 87 GLN A CA 1
ATOM 671 C C . GLN A 1 87 ? -6.228 5.109 -9.339 1.00 77.00 87 GLN A C 1
ATOM 673 O O . GLN A 1 87 ? -6.227 4.011 -9.896 1.00 77.00 87 GLN A O 1
ATOM 678 N N . ASP A 1 88 ? -6.973 5.367 -8.263 1.00 77.94 88 ASP A N 1
ATOM 679 C CA . ASP A 1 88 ? -8.018 4.463 -7.757 1.00 77.94 88 ASP A CA 1
ATOM 680 C C . ASP A 1 88 ? -9.349 5.189 -7.652 1.00 77.94 88 ASP A C 1
ATOM 682 O O . ASP A 1 88 ? -9.462 6.257 -7.044 1.00 77.94 88 ASP A O 1
ATOM 686 N N . ARG A 1 89 ? -10.379 4.568 -8.228 1.00 72.69 89 ARG A N 1
ATOM 687 C CA . ARG A 1 89 ? -11.765 4.994 -8.066 1.00 72.69 89 ARG A CA 1
ATOM 688 C C . ARG A 1 89 ? -12.310 4.421 -6.775 1.00 72.69 89 ARG A C 1
ATOM 690 O O . ARG A 1 89 ? -12.314 3.198 -6.578 1.00 72.69 89 ARG A O 1
ATOM 697 N N . ARG A 1 90 ? -12.863 5.286 -5.921 1.00 61.75 90 ARG A N 1
ATOM 698 C CA . ARG A 1 90 ? -13.713 4.773 -4.849 1.00 61.75 90 ARG A CA 1
ATOM 699 C C . ARG A 1 90 ? -14.960 4.158 -5.493 1.00 61.75 90 ARG A C 1
ATOM 701 O O . ARG A 1 90 ? -15.543 4.784 -6.379 1.00 61.75 90 ARG A O 1
ATOM 708 N N . PRO A 1 91 ? -15.403 2.962 -5.071 1.00 51.41 91 PRO A N 1
ATOM 709 C CA . PRO A 1 91 ? -16.737 2.509 -5.434 1.00 51.41 91 PRO A CA 1
ATOM 710 C C . PRO A 1 91 ? -17.744 3.551 -4.930 1.00 51.41 91 PRO A C 1
ATOM 712 O O . PRO A 1 91 ? -17.625 4.034 -3.800 1.00 51.41 91 PRO A O 1
ATOM 715 N N . ALA A 1 92 ? -18.697 3.938 -5.783 1.00 46.69 92 ALA A N 1
ATOM 716 C CA . ALA A 1 92 ? -19.739 4.886 -5.413 1.00 46.69 92 ALA A CA 1
ATOM 717 C C . ALA A 1 92 ? -20.413 4.400 -4.123 1.00 46.69 92 ALA A C 1
ATOM 719 O O . ALA A 1 92 ? -20.831 3.243 -4.039 1.00 46.69 92 ALA A O 1
ATOM 720 N N . ARG A 1 93 ? -20.505 5.263 -3.101 1.00 47.38 93 ARG A N 1
ATOM 721 C CA . ARG A 1 93 ? -21.346 4.962 -1.939 1.00 47.38 93 ARG A CA 1
ATOM 722 C C . ARG A 1 93 ? -22.759 4.767 -2.476 1.00 47.38 93 ARG A C 1
ATOM 724 O O . ARG A 1 93 ? -23.358 5.724 -2.957 1.00 47.38 93 ARG A O 1
ATOM 731 N N . ALA A 1 94 ? -23.277 3.544 -2.410 1.00 39.41 94 ALA A N 1
ATOM 732 C CA . ALA A 1 94 ? -24.694 3.305 -2.607 1.00 39.41 94 ALA A CA 1
ATOM 733 C C . ALA A 1 94 ? -25.424 4.079 -1.504 1.00 39.41 94 ALA A C 1
ATOM 735 O O . ALA A 1 94 ? -25.457 3.663 -0.346 1.00 39.41 94 ALA A O 1
ATOM 736 N N . HIS A 1 95 ? -25.940 5.260 -1.834 1.00 41.94 95 HIS A N 1
ATOM 737 C CA . HIS A 1 95 ? -26.962 5.885 -1.019 1.00 41.94 95 HIS A CA 1
ATOM 738 C C . HIS A 1 95 ? -28.170 4.953 -1.076 1.00 41.94 95 HIS A C 1
ATOM 740 O O . HIS A 1 95 ? -28.841 4.861 -2.100 1.00 41.94 95 HIS A O 1
ATOM 746 N N . GLY A 1 96 ? -28.391 4.204 0.008 1.00 42.59 96 GLY A N 1
ATOM 747 C CA . GLY A 1 96 ? -29.642 3.484 0.203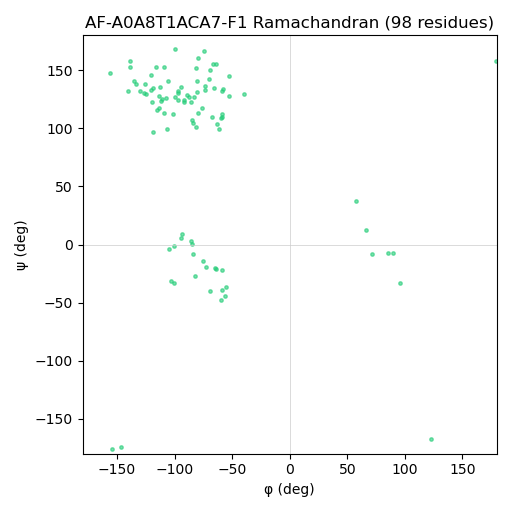 1.00 42.59 96 GLY A CA 1
ATOM 748 C C . GLY A 1 96 ? -30.812 4.462 0.058 1.00 42.59 96 GLY A C 1
ATOM 749 O O . GLY A 1 96 ? -30.661 5.641 0.406 1.00 42.59 96 GLY A O 1
ATOM 750 N N . PRO A 1 97 ? -31.951 4.022 -0.497 1.00 42.59 97 PRO A N 1
ATOM 751 C CA . PRO A 1 97 ? -33.076 4.912 -0.723 1.00 42.59 97 PRO A CA 1
ATOM 752 C C . PRO A 1 97 ? -33.513 5.520 0.611 1.00 42.59 97 PRO A C 1
ATOM 754 O O . PRO A 1 97 ? -33.665 4.815 1.609 1.00 42.59 97 PRO A O 1
ATOM 757 N N . ARG A 1 98 ? -33.700 6.845 0.625 1.00 47.41 98 ARG A N 1
ATOM 758 C CA . ARG A 1 98 ? -34.432 7.524 1.695 1.00 47.41 98 ARG A CA 1
ATOM 759 C C . ARG A 1 98 ? -35.834 6.924 1.716 1.00 47.41 98 ARG A C 1
ATOM 761 O O . ARG A 1 98 ? -36.601 7.137 0.783 1.00 47.41 98 ARG A O 1
ATOM 768 N N . SER A 1 99 ? -36.128 6.155 2.756 1.00 48.56 99 SER A N 1
ATOM 769 C CA . SER A 1 99 ? -37.481 5.742 3.106 1.00 48.56 99 SER A CA 1
ATOM 770 C C . SER A 1 99 ? -38.311 6.999 3.369 1.00 48.56 99 SER A C 1
ATOM 772 O O . SER A 1 99 ? -38.039 7.717 4.337 1.00 48.56 99 SER A O 1
ATOM 774 N N . GLY A 1 100 ? -39.230 7.294 2.450 1.00 50.81 100 GLY A N 1
ATOM 775 C CA . GLY A 1 100 ? -40.372 8.177 2.680 1.00 50.81 100 GLY A CA 1
ATOM 776 C C . GLY A 1 100 ? -41.546 7.409 3.261 1.00 50.81 100 GLY A C 1
ATOM 777 O O . GLY A 1 100 ? -41.504 6.157 3.215 1.00 50.81 100 GLY A O 1
#

pLDDT: mean 78.52, std 14.25, range [39.41, 96.12]

Secondary structure (DSSP, 8-state):
-------EEE-TTS-EEE--EEEEEEEEEE-TTS-EEEEEEEEEEE-TT-SS----HHHHHHTSSEEEEE-SSEEEEEETTSSEEEEEEPPP--------

InterPro domains:
  IPR054722 Retrovirus-related Pol polyprotein from transposon TNT 1-94-like, beta-barrel domain [PF22936] (5-64)

Nearest PDB structures (foldseek):
  9cj6-assembly1_A  TM=4.574E-01  e=3.360E+00  Severe acute respiratory syndrome coronavirus 2
  8gra-assembly1_E  TM=2.858E-01  e=7.490E-01  Bacteroides fragilis

Solvent-accessible surface area (backbone atoms only — not comparable to full-atom values): 6582 Å² total; per-residue (Å²): 133,86,83,50,80,74,49,74,46,76,46,98,89,70,51,72,43,58,27,59,42,74,42,70,47,78,45,79,43,74,43,98,88,68,50,76,43,82,44,77,43,71,78,38,72,42,49,78,94,60,95,66,87,88,78,61,63,69,68,55,41,67,76,67,52,37,44,80,46,74,80,86,58,38,41,39,35,26,37,79,90,57,68,79,72,47,77,46,74,58,77,77,79,79,75,71,81,82,83,125

Radius of gyration: 17.54 Å; Cα contacts (8 Å, |Δi|>4): 134; chains: 1; bounding box: 52×39×39 Å

Sequence (100 aa):
MIERNEGELSVADGNKAAIKGVGTIVERVVLPNGDEREIEIKNALYVPNMSKNLLSVPQINKSGKFQVVFDGTEMHVSRKDSKLVWQDRRPARAHGPRSG

Foldseek 3Di:
DDQDFPDWDADPVRDIFTFRDFAKDWDWDQDPVRDIDIDIDHRDTDTPPDPDDDDDQCVLCVVVQWDWDDPPQKIWIDGPVDDTDDIDGDDPPPPDDDDD

Organism: NCBI:txid29920

Mean predicted aligned error: 11.06 Å

=== Feature glossary ===
Annotated list of the representations used here:

Nearest PDB structures. The Foldseek neighbor list gives the closest experimentally determined structures in the PDB, ranked by structural alignment. TM-score near 1 means near-identical fold; near 0.3 means only rough topology match. This is how one finds what a novel AlphaFold prediction most resembles in the solved-structure universe.

Foldseek 3Di. Foldseek's 3Di representation compresses backbone geometry into a per-residue letter drawn from a learned twenty-state alphabet. It captures the tertiary interaction pattern around each residue — which residues are packed against it in space, regardless of where they are in sequence.

Radius of gyration, Cα contacts, bounding box. Radius of gyration (Rg) is the root-mean-square distance of Cα atoms from their centroid — a single number for overall size and compactness. A globular domain of N residues has Rg ≈ 2.2·N^0.38 Å; an extended or disordered chain has a much larger Rg. The Cα contact count is the number of residue pairs whose Cα atoms are within 8 Å and are more than four positions apart in sequence — a standard proxy for tertiary packing density. The bounding box is the smallest axis-aligned box enclosing all Cα atoms.

InterPro / GO / CATH / organism. The annotation block draws on four external resources. InterPro: which protein families and domains the sequence belongs to. GO: standardized terms for what the protein does, what process it participates in, and where in the cell it acts. CATH: which structural fold it has in the CATH hierarchy. Organism: the species of origin.

mmCIF coordinates. The mmCIF block holds the 3D Cartesian coordinates of each backbone atom (N, Cα, C, O) in ångströms. mmCIF is the PDB's canonical archive format — a tagged-loop text representation of the atomic model.

pLDDT. pLDDT is the predicted lDDT-Cα score: AlphaFold's confidence that the local environment of each residue (all inter-atomic distances within 15 Å) is correctly placed. It is a per-residue number between 0 and 100, with higher meaning more reliable.

Backbone torsions (φ/ψ). φ (phi) and ψ (psi) are the two rotatable backbone dihedrals per residue: φ is the C(i-1)–N–Cα–C torsion, ψ is the N–Cα–C–N(i+1) torsion, both in degrees on (−180°, 180°]. α-helical residues cluster near (−60°, −45°); β-strand residues near (−120°, +130°). A Ramachandran plot is simply a scatter of (φ, ψ) for every residue.

B-factor. For experimental (PDB) structures, the B-factor (temperature factor) quantifies the positional spread of each atom in the crystal — a combination of thermal vibration and static disorder — in units of Å². High B-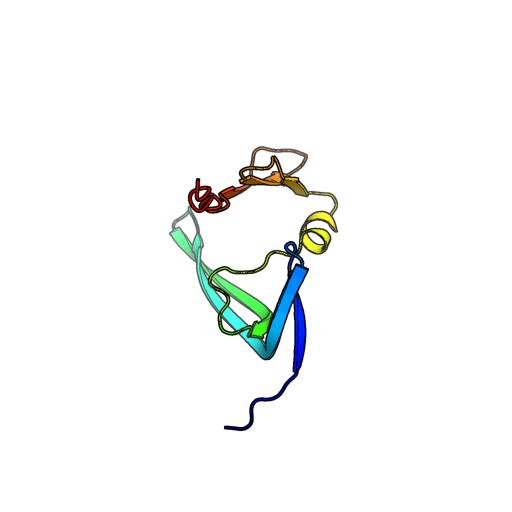factors mark flexible loops or poorly resolved regions; low B-factors mark the rigid, well-ordered core.

Secondary structure (3-state, P-SEA). SS3 is a coarse helix/strand/coil call (letters a/b/c) made by the P-SEA algorithm from inter-Cα distances and dihedrals. It is less detailed than DSSP but needs only Cα positions.

Predicted aligned error. Predicted aligned error is AlphaFold's pairwise confidence. Unlike pLDDT (per-residue), PAE is per-residue-pair and captures whether two parts of the structure are correctly placed relative to each other. Units are ångströms of expected positional error.

Solvent-accessible surface area. Solvent-accessible surface area (SASA) is the area in Å² traced out by the centre of a 1.4 Å probe sphere (a water molecule) rolled over the protein's van der Waals surface (Shrake–Rupley / Lee–Richards construction). Buried residues have near-zero SASA; fully exposed residues can exceed 200 Å². The total SASA scales roughly with the number of surface residues.

Secondary structure (8-state, DSSP). The SS8 string is DSSP's per-residue secondary-structure call. α-helix (H) means an i→i+4 H-bond ladder; β-strand (E) means the residue participates in a β-sheet; 3₁₀ (G) and π (I) are tighter and wider helices; T/S are turns/bends; '-' is loop.

Rendered structure images. Structure images are PyMOL renders from six orthogonal camera directions. Cartoon representation draws helices as coils and strands as arrows; sticks shows the backbone as bonds; surface shows the solvent-excluded envelope. Rainbow coloring maps sequence position to hue (blue→red, N→C); chain coloring assigns a distinct color per polypeptide.

Sequence. The amino-acid sequence is the protein's primary structure: the linear order of residues from the N-terminus to the C-terminus, written in one-letter code. Everything else here — the 3D coordinates, the secondary structure, the domain annotations — is ultimately a consequence of this string.

Contact-map, Ramachandran, and PAE plots. Three diagnostic plots accompany the record. The Cα contact map visualizes the tertiary structure as a 2D adjacency matrix (8 Å cutoff, sequence-local contacts suppressed). The Ramachandran plot shows the distribution of backbone (φ, ψ) torsions, with points in the α and β basins reflecting secondary structure content. The PAE plot shows AlphaFold's inter-residue confidence as a color matrix.